Protein 2XR5 (pdb70)

Organism: Homo sapiens (NCBI:txid9606)

Radius of gyration: 13.69 Å; Cα contacts (8 Å, |Δi|>4): 289; chains: 1; bounding box: 27×29×42 Å

Nearest PDB structures (foldseek):
  1k9i-assembly1_G  TM=9.983E-01  e=9.859E-25  Homo sapiens
  1k9j-assembly1_A  TM=1.001E+00  e=6.291E-23  Homo sapiens
  1sl6-assembly3_C  TM=1.001E+00  e=1.130E-22  Homo sapiens
  1sl6-assembly6_F  TM=9.981E-01  e=9.476E-23  Homo sapiens
  1xar-assembly1_B  TM=9.720E-01  e=1.372E-20  Homo sapiens

Sequence (131 aa):
HPCPWWEEWTFFQGNCCYFMMSNNSQRNWHDSITACKEEVGAQLVVIIKSAEEEQNFLQLQSSSSRSSNNRRFTWMGLSSDLNNQEGTWQQWVDGSSPLLPSFFKQQYWNRGEPNNVVGEEDCAEFSGNGWNDDKCCCNLLAKFWICCKKSSAASC

CATH classification: 3.10.100.10

InterPro domains:
  IPR001304 C-type lectin-like [PF00059] (274-379)
  IPR001304 C-type lectin-like [PS50041] (263-378)
  IPR001304 C-type lectin-like [SM00034] (256-378)
  IPR016186 C-type lectin-like/link domain superfamily [G3DSA:3.10.100.10] (204-387)
  IPR016187 C-type lectin fold [SSF56436] (210-383)
  IPR018378 C-type lectin, conserved site [PS00615] (356-377)
  IPR033989 CD209-like, C-type lectin-like domain [cd03590] (256-379)
  IPR050111 C-type lectin and snaclec domain-containing protein [PTHR22803] (218-381)

Solvent-accessible surface area: 7219 Å² total

GO terms:
  GO:0004895 cell adhesion receptor activity (F, IDA)
  GO:0036336 dendritic cell migration (P, IDA)
  GO:0005886 plasma membrane (C, IDA)
  GO:0033079 immature T cell proliferation (P, IDA)
  GO:0007159 leukocyte cell-cell adhesion (P, IDA)
  GO:0042129 regulation of T cell proliferation (P, IDA)
  GO:0045121 membrane raft (C, EXP)
  GO:0005515 protein binding (F, IPI)
  GO:0001618 virus receptor activity (F, IDA)
  GO:0046718 symbiont entry into host cell (P, IDA)
  GO:1903902 positive regulation of viral life cycle (P, IMP)
  GO:0005886 plasma membrane (C, TAS)
  GO:0010008 endosome membrane (C, TAS)
  GO:0009897 external side of plasma membrane (C, IDA)
  GO:0042102 positive regulation of T cell proliferation (P, IDA)
  GO:0097323 B cell adhesion (P, IDA)
  GO:0005537 D-mannose binding (F, TAS)
  GO:0016020 membrane (C, TAS)
  GO:0009988 cell-cell recognition (P, TAS)
  GO:0019062 virion attachment to host cell (P, TAS)

B-factor: mean 13.12, std 9.11, range [3.64, 53.78]

Structure (mmCIF, N/CA/C/O backbone):
data_2XR5
#
_entry.id   2XR5
#
_cell.length_a   71.450
_cell.length_b   71.450
_cell.length_c   52.670
_cell.angle_alpha   90.00
_cell.angle_beta   90.00
_cell.angle_gamma   90.00
#
_symmetry.space_group_name_H-M   'P 43 21 2'
#
loop_
_entity.id
_entity.type
_entity.pdbx_description
1 polymer 'CD209 ANTIGEN'
2 non-polymer alpha-D-mannopyranose
3 non-polymer 'dimethyl (1S,2S,4S,5S)-4,5-dihydroxycyclohexane-1,2-dicarboxylate'
4 non-polymer ETHANOLAMINE
5 non-polymer 'CALCIUM ION'
6 non-polymer 'CHLORIDE ION'
7 water water
#
loop_
_atom_site.group_PDB
_atom_site.id
_atom_site.type_symbol
_atom_site.label_atom_id
_atom_site.label_alt_id
_atom_site.label_comp_id
_atom_site.label_asym_id
_atom_site.label_entity_id
_atom_site.label_seq_id
_atom_site.pdbx_PDB_ins_code
_atom_site.Cartn_x
_atom_site.Cartn_y
_atom_site.Cartn_z
_atom_site.occupancy
_atom_site.B_iso_or_equiv
_atom_site.auth_seq_id
_atom_site.auth_comp_id
_atom_site.auth_asym_id
_atom_site.auth_atom_id
_atom_site.pdbx_PDB_model_num
ATOM 1 N N . HIS A 1 16 ? 8.821 21.840 -11.510 1.00 24.19 254 HIS A N 1
ATOM 2 C CA . HIS A 1 16 ? 7.933 21.396 -10.373 1.00 22.20 254 HIS A CA 1
ATOM 3 C C . HIS A 1 16 ? 7.879 22.458 -9.253 1.00 21.33 254 HIS A C 1
ATOM 4 O O . HIS A 1 16 ? 8.102 22.163 -8.076 1.00 18.01 254 HIS A O 1
ATOM 11 N N . PRO A 1 17 ? 7.572 23.707 -9.604 1.00 19.47 255 PRO A N 1
ATOM 12 C CA . PRO A 1 17 ? 7.524 24.681 -8.541 1.00 18.20 255 PRO A CA 1
ATOM 13 C C . PRO A 1 17 ? 6.378 24.374 -7.554 1.00 16.20 255 PRO A C 1
ATOM 14 O O . PRO A 1 17 ? 5.315 23.872 -7.920 1.00 16.43 255 PRO A O 1
ATOM 18 N N . CYS A 1 18 ? 6.586 24.718 -6.303 1.00 13.50 256 CYS A N 1
ATOM 19 C CA . CYS A 1 18 ? 5.491 24.684 -5.353 1.00 15.16 256 CYS A CA 1
ATOM 20 C C . CYS A 1 18 ? 4.538 25.842 -5.613 1.00 15.81 256 CYS A C 1
ATOM 21 O O . CYS A 1 18 ? 4.971 26.923 -6.010 1.00 18.67 256 CYS A O 1
ATOM 24 N N . PRO A 1 19 ? 3.272 25.655 -5.247 1.00 18.62 257 PRO A N 1
ATOM 25 C CA . PRO A 1 19 ? 2.327 26.728 -5.497 1.00 19.88 257 PRO A CA 1
ATOM 26 C C . PRO A 1 19 ? 2.437 27.865 -4.505 1.00 19.00 257 PRO A C 1
ATOM 27 O O . PRO A 1 19 ? 3.073 27.717 -3.451 1.00 13.65 257 PRO A O 1
ATOM 31 N N . TRP A 1 20 ? 1.737 28.956 -4.821 1.00 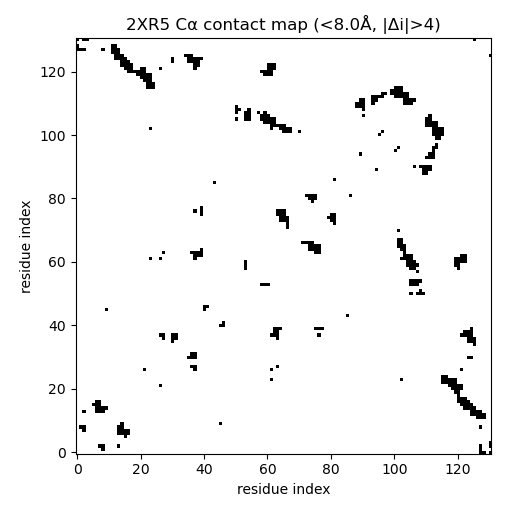17.89 258 TRP A N 1
ATOM 32 C CA A TRP A 1 20 ? 1.649 30.146 -3.991 0.50 19.00 258 TRP A CA 1
ATOM 33 C CA B TRP A 1 20 ? 1.698 30.136 -3.972 0.50 18.18 258 TRP A CA 1
ATOM 34 C C . TRP A 1 20 ? 1.475 29.730 -2.555 1.00 17.93 258 TRP A C 1
ATOM 35 O O . TRP A 1 20 ? 0.557 28.959 -2.246 1.00 16.63 258 TRP A O 1
ATOM 56 N N A GLU A 1 21 ? 2.387 30.201 -1.701 0.50 18.35 259 GLU A N 1
ATOM 57 N N B GLU A 1 21 ? 2.409 30.215 -1.750 0.50 18.31 259 GLU A N 1
ATOM 58 C CA A GLU A 1 21 ? 2.325 30.055 -0.238 0.50 20.35 259 GLU A CA 1
ATOM 59 C CA B GLU A 1 21 ? 2.413 30.143 -0.314 0.50 20.42 259 GLU A CA 1
ATOM 60 C C A GLU A 1 21 ? 2.411 28.594 0.246 0.50 16.91 259 GLU A C 1
ATOM 61 C C B GLU A 1 21 ? 3.019 28.878 0.242 0.50 16.80 259 GLU A C 1
ATOM 62 O O A GLU A 1 21 ? 2.007 28.214 1.358 0.50 13.55 259 GLU A O 1
ATOM 63 O O B GLU A 1 21 ? 3.370 28.871 1.421 0.50 18.10 259 GLU A O 1
ATOM 74 N N . TRP A 1 22 ? 3.091 27.806 -0.564 1.00 12.31 260 TRP A N 1
ATOM 75 C CA . TRP A 1 22 ? 3.701 26.563 -0.084 1.00 8.83 260 TRP A CA 1
ATOM 76 C C . TRP A 1 22 ? 5.189 26.774 0.062 1.00 8.63 260 TRP A C 1
ATOM 77 O O . TRP A 1 22 ? 5.766 27.747 -0.464 1.00 9.86 260 TRP A O 1
ATOM 88 N N . THR A 1 23 ? 5.841 25.812 0.677 1.00 7.15 261 THR A N 1
ATOM 89 C CA . THR A 1 23 ? 7.257 25.836 0.974 1.00 6.88 261 THR A CA 1
ATOM 90 C C . THR A 1 23 ? 7.886 24.594 0.359 1.00 6.66 261 THR A C 1
ATOM 91 O O . THR A 1 23 ? 7.417 23.460 0.569 1.00 6.55 261 THR A O 1
ATOM 95 N N . PHE A 1 24 ? 9.015 24.767 -0.302 1.00 5.56 262 PHE A N 1
ATOM 96 C CA . PHE A 1 24 ? 9.731 23.640 -0.926 1.00 5.74 262 PHE A CA 1
ATOM 97 C C . PHE A 1 24 ? 10.823 23.113 -0.035 1.00 6.60 262 PHE A C 1
ATOM 98 O O . PHE A 1 24 ? 11.565 23.888 0.570 1.00 7.44 262 PHE A O 1
ATOM 106 N N . PHE A 1 25 ? 10.976 21.812 0.042 1.00 4.77 263 PHE A N 1
ATOM 107 C CA . PHE A 1 25 ? 12.171 21.217 0.646 1.00 5.42 263 PHE A CA 1
ATOM 108 C 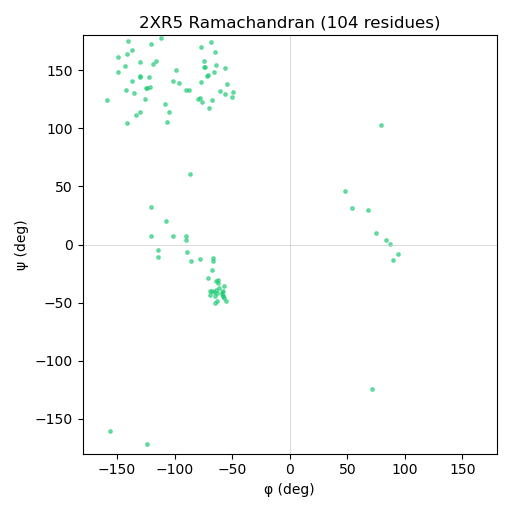C . PHE A 1 25 ? 12.327 19.785 0.127 1.00 4.87 263 PHE A C 1
ATOM 109 O O . PHE A 1 25 ? 11.374 18.990 0.206 1.00 5.25 263 PHE A O 1
ATOM 117 N N . GLN A 1 26 ? 13.492 19.496 -0.445 1.00 5.27 264 GLN A N 1
ATOM 118 C CA . GLN A 1 26 ? 13.832 18.123 -0.922 1.00 5.62 264 GLN A CA 1
ATOM 119 C C . GLN A 1 26 ? 12.750 17.474 -1.746 1.00 5.59 264 GLN A C 1
ATOM 120 O O . GLN A 1 26 ? 12.413 16.314 -1.508 1.00 7.71 264 GLN A O 1
ATOM 126 N N . GLY A 1 27 ? 12.186 18.219 -2.700 1.00 5.85 265 GLY A N 1
ATOM 127 C CA . GLY A 1 27 ? 11.276 17.622 -3.694 1.00 6.01 265 GLY A CA 1
ATOM 128 C C . GLY A 1 27 ? 9.860 17.489 -3.225 1.00 5.49 265 GLY A C 1
ATOM 129 O O . GLY A 1 27 ? 9.013 16.985 -3.966 1.00 7.19 265 GLY A O 1
ATOM 130 N N . ASN A 1 28 ? 9.580 17.999 -2.022 1.00 5.26 266 ASN A N 1
ATOM 131 C CA . ASN A 1 28 ? 8.199 18.049 -1.548 1.00 5.29 266 ASN A CA 1
ATOM 132 C C . ASN A 1 28 ? 7.790 19.472 -1.319 1.00 5.81 266 ASN A C 1
ATOM 133 O O . ASN A 1 28 ? 8.667 20.354 -1.079 1.00 5.75 266 ASN A O 1
ATOM 138 N N . CYS A 1 29 ? 6.503 19.717 -1.389 1.00 5.69 267 CYS A N 1
ATOM 139 C CA A CYS A 1 29 ? 5.888 20.994 -1.075 0.80 4.75 267 CYS A CA 1
ATOM 140 C CA B CYS A 1 29 ? 6.012 20.999 -0.963 0.20 6.56 267 CYS A CA 1
ATOM 141 C C . CYS A 1 29 ? 5.149 20.863 0.253 1.00 6.05 267 CYS A C 1
ATOM 142 O O . CYS A 1 29 ? 4.435 19.857 0.470 1.00 7.63 267 CYS A O 1
ATOM 147 N N . TYR A 1 30 ? 5.300 21.861 1.112 1.00 4.97 268 TYR A N 1
ATOM 148 C CA . TYR A 1 30 ? 4.689 21.856 2.436 1.00 5.42 268 TYR A CA 1
ATOM 149 C C . TYR A 1 30 ? 3.795 23.057 2.562 1.00 6.37 268 TYR A C 1
ATOM 150 O O . TYR A 1 30 ? 4.136 24.176 2.181 1.00 6.77 268 TYR A O 1
ATOM 159 N N . PHE A 1 31 ? 2.610 22.844 3.095 1.00 6.53 269 PHE A N 1
ATOM 160 C CA . PHE A 1 31 ? 1.683 23.936 3.385 1.00 6.44 269 PHE A CA 1
ATOM 161 C C . PHE A 1 31 ? 1.667 24.188 4.863 1.00 6.67 269 PHE A C 1
ATOM 162 O O . PHE A 1 31 ? 1.230 23.304 5.611 1.00 6.80 269 PHE A O 1
ATOM 170 N N . MET A 1 32 ? 2.143 25.340 5.298 1.00 7.82 270 MET A N 1
ATOM 171 C CA A MET A 1 32 ? 2.068 25.781 6.680 0.60 7.86 270 MET A CA 1
ATOM 172 C CA B MET A 1 32 ? 2.067 25.775 6.682 0.40 8.39 270 MET A CA 1
ATOM 173 C C . MET A 1 32 ? 0.812 26.612 6.835 1.00 8.21 270 MET A C 1
ATOM 174 O O . MET A 1 32 ? 0.686 27.687 6.254 1.00 9.58 270 MET A O 1
ATOM 183 N N . SER A 1 33 ? -0.156 26.089 7.566 1.00 6.94 271 SER A N 1
ATOM 184 C CA . SER A 1 33 ? -1.460 26.719 7.619 1.00 6.60 271 SER A CA 1
ATOM 185 C C . SER A 1 33 ? -1.387 28.115 8.258 1.00 7.79 271 SER A C 1
ATOM 186 O O . SER A 1 33 ? -0.496 28.398 9.061 1.00 9.42 271 SER A O 1
ATOM 189 N N . ASN A 1 34 ? -2.363 28.937 7.877 1.00 10.98 272 ASN A N 1
ATOM 190 C CA A ASN A 1 34 ? -2.462 30.180 8.636 0.70 12.67 272 ASN A CA 1
ATOM 191 C CA B ASN A 1 34 ? -2.655 30.276 8.411 0.30 11.98 272 ASN A CA 1
ATOM 192 C C . ASN A 1 34 ? -3.684 30.223 9.539 1.00 12.76 272 ASN A C 1
ATOM 193 O O . ASN A 1 34 ? -3.809 31.137 10.342 1.00 15.93 272 ASN A O 1
ATOM 202 N N . SER A 1 35 ? -4.509 29.199 9.488 1.00 10.91 273 SER A N 1
ATOM 203 C CA . SER A 1 35 ? -5.602 29.020 10.460 1.00 9.83 273 SER A CA 1
ATOM 204 C C . SER A 1 35 ? -5.277 27.799 11.317 1.00 8.55 273 SER A C 1
ATOM 205 O O . SER A 1 35 ? -4.274 27.119 11.103 1.00 8.13 273 SER A O 1
ATOM 208 N N . GLN A 1 36 ? -6.129 27.502 12.285 1.00 6.52 274 GLN A N 1
ATOM 209 C CA . GLN A 1 36 ? -5.939 26.389 13.240 1.00 5.53 274 GLN A CA 1
ATOM 210 C C . GLN A 1 36 ? -7.070 25.398 13.225 1.00 6.12 274 GLN A C 1
ATOM 211 O O . GLN A 1 36 ? -8.224 25.757 12.987 1.00 6.77 274 GLN A O 1
ATOM 217 N N . ARG A 1 37 ? -6.733 24.127 13.399 1.00 5.40 275 ARG A N 1
ATOM 218 C CA . ARG A 1 37 ? -7.687 23.013 13.366 1.00 5.43 275 ARG A CA 1
ATOM 219 C C . ARG A 1 37 ? -7.267 21.989 14.401 1.00 5.05 275 ARG A C 1
ATOM 220 O O . ARG A 1 37 ? -6.068 21.898 14.754 1.00 6.04 275 ARG A O 1
ATOM 228 N N . ASN A 1 38 ? -8.219 21.208 14.904 1.00 4.67 276 ASN A N 1
ATOM 229 C CA . ASN A 1 38 ? -7.831 20.046 15.684 1.00 5.21 276 ASN A CA 1
ATOM 230 C C . ASN A 1 38 ? -7.148 18.994 14.802 1.00 5.47 276 ASN A C 1
ATOM 231 O O . ASN A 1 38 ? -6.988 19.197 13.593 1.00 5.88 276 ASN A O 1
ATOM 236 N N . TRP A 1 39 ? -6.635 17.923 15.415 1.00 4.73 277 TRP A N 1
ATOM 237 C CA . TRP A 1 39 ? -5.780 17.014 14.685 1.00 4.73 277 TRP A CA 1
ATOM 238 C C . TRP A 1 39 ? -6.543 16.327 13.566 1.00 5.97 277 TRP A C 1
ATOM 239 O O . TRP A 1 39 ? -6.076 16.230 12.439 1.00 5.49 277 TRP A O 1
ATOM 250 N N . HIS A 1 40 ? -7.714 15.754 13.858 1.00 5.99 278 HIS A N 1
ATOM 251 C CA . HIS A 1 40 ? -8.449 15.101 12.803 1.00 5.75 278 HIS A CA 1
ATOM 252 C C . HIS A 1 40 ? -8.876 16.012 11.655 1.00 6.25 278 HIS A C 1
ATOM 253 O O . HIS A 1 40 ? -8.841 15.612 10.489 1.00 6.42 278 HIS A O 1
ATOM 260 N N . ASP A 1 41 ? -9.245 17.245 11.995 1.00 5.63 279 ASP A N 1
ATOM 261 C CA . ASP A 1 41 ? -9.621 18.185 10.946 1.00 4.80 279 ASP A CA 1
ATOM 262 C C . ASP A 1 41 ? -8.412 18.626 10.122 1.00 5.15 279 ASP A C 1
ATOM 263 O O . ASP A 1 41 ? -8.582 19.034 9.002 1.00 5.19 279 ASP A O 1
ATOM 268 N N . SER A 1 42 ? -7.241 18.623 10.754 1.00 5.24 280 SER A N 1
ATOM 269 C CA . SER A 1 42 ? -6.005 18.878 9.989 1.00 5.03 280 SER A CA 1
ATOM 270 C C . SER A 1 42 ? -5.717 17.767 8.968 1.00 5.63 280 SER A C 1
ATOM 271 O O . SER A 1 42 ? -5.396 18.066 7.800 1.00 6.41 280 SER A O 1
ATOM 274 N N . ILE A 1 43 ? -5.936 16.510 9.362 1.00 5.86 281 ILE A N 1
ATOM 275 C CA . ILE A 1 43 ? -5.813 15.409 8.408 1.00 4.97 281 ILE A CA 1
ATOM 276 C C . ILE A 1 43 ? -6.752 15.641 7.206 1.00 6.18 281 ILE A C 1
ATOM 277 O O . ILE A 1 43 ? -6.335 15.558 6.057 1.00 6.99 281 ILE A O 1
ATOM 282 N N . THR A 1 44 ? -8.000 16.024 7.487 1.00 7.12 282 THR A N 1
ATOM 283 C CA . THR A 1 44 ? -8.999 16.247 6.433 1.00 6.56 282 THR A CA 1
ATOM 284 C C . THR A 1 44 ? -8.578 17.412 5.568 1.00 6.76 282 THR A C 1
ATOM 285 O O . THR A 1 44 ? -8.690 17.339 4.328 1.00 8.39 282 THR A O 1
ATOM 289 N N . ALA A 1 45 ? -8.129 18.497 6.174 1.00 6.52 283 ALA A N 1
ATOM 290 C CA . ALA A 1 45 ? -7.730 19.674 5.363 1.00 6.47 283 ALA A CA 1
ATOM 291 C C . ALA A 1 45 ? -6.606 19.281 4.381 1.00 7.58 283 ALA A C 1
ATOM 292 O O . ALA A 1 45 ? -6.582 19.754 3.234 1.00 8.74 283 ALA A O 1
ATOM 294 N N . CYS A 1 46 ? -5.647 18.485 4.825 1.00 6.53 284 CYS A N 1
ATOM 295 C CA . CYS A 1 46 ? -4.598 18.071 3.897 1.00 6.82 284 CYS A CA 1
ATOM 296 C C . CYS A 1 46 ? -5.097 17.174 2.806 1.00 8.59 284 CYS A C 1
ATOM 297 O O . CYS A 1 46 ? -4.714 17.338 1.651 1.00 8.36 284 CYS A O 1
ATOM 300 N N . LYS A 1 47 ? -5.999 16.247 3.144 1.00 7.81 285 LYS A N 1
ATOM 301 C CA . LYS A 1 47 ? -6.564 15.350 2.099 1.00 9.91 285 LYS A CA 1
ATOM 302 C C . LYS A 1 47 ? -7.325 16.165 1.061 1.00 11.50 285 LYS A C 1
ATOM 303 O O . LYS A 1 47 ? -7.249 15.849 -0.133 1.00 13.07 285 LYS A O 1
ATOM 309 N N . GLU A 1 48 ? -7.927 17.288 1.443 1.00 12.15 286 GLU A N 1
ATOM 310 C CA A GLU A 1 48 ? -8.712 18.111 0.522 0.50 13.06 286 GLU A CA 1
ATOM 311 C CA B GLU A 1 48 ? -8.726 18.071 0.501 0.50 13.12 286 GLU A CA 1
ATOM 312 C C . GLU A 1 48 ? -7.848 18.682 -0.593 1.00 14.62 286 GLU A C 1
ATOM 313 O O . GLU A 1 48 ? -8.355 19.027 -1.668 1.00 19.39 286 GLU A O 1
ATOM 324 N N . VAL A 1 49 ? -6.567 18.888 -0.321 1.00 12.87 287 VAL A N 1
ATOM 325 C CA . VAL A 1 49 ? -5.638 19.467 -1.290 1.00 14.21 287 VAL A CA 1
ATOM 326 C C . VAL A 1 49 ? -4.674 18.395 -1.813 1.00 12.96 287 VAL A C 1
ATOM 327 O O . VAL A 1 49 ? -3.610 18.762 -2.335 1.00 17.38 287 VAL A O 1
ATOM 331 N N . GLY A 1 50 ? -5.035 17.116 -1.686 1.00 12.06 288 GLY A N 1
ATOM 332 C CA . GLY A 1 50 ? -4.226 16.008 -2.224 1.00 11.46 288 GLY A CA 1
ATOM 333 C C . GLY A 1 50 ? -2.905 15.824 -1.523 1.00 12.65 288 GLY A C 1
ATOM 334 O O . GLY A 1 50 ? -1.940 15.325 -2.108 1.00 14.21 288 GLY A O 1
ATOM 335 N N . ALA A 1 51 ? -2.872 16.183 -0.246 1.00 9.52 289 ALA A N 1
ATOM 336 C CA . ALA A 1 51 ? -1.649 16.121 0.562 1.00 7.82 289 ALA A CA 1
ATOM 337 C C . ALA A 1 51 ? -1.890 15.270 1.792 1.00 7.50 289 ALA A C 1
ATOM 338 O O . ALA A 1 51 ? -2.979 14.680 1.950 1.00 8.79 289 ALA A O 1
ATOM 340 N N . GLN A 1 52 ? -0.936 15.249 2.705 1.00 5.70 290 GLN A N 1
ATOM 341 C CA . GLN A 1 52 ? -1.050 14.488 3.947 1.00 6.00 290 GLN A CA 1
ATOM 342 C C . GLN A 1 52 ? -0.531 15.321 5.113 1.00 5.57 290 GLN A C 1
ATOM 343 O O . GLN A 1 52 ? 0.530 15.963 4.975 1.00 6.24 290 GLN A O 1
ATOM 349 N N . LEU A 1 53 ? -1.185 15.261 6.272 1.00 4.29 291 LEU A N 1
ATOM 350 C CA . LEU A 1 53 ? -0.686 15.874 7.460 1.00 4.17 291 LEU A CA 1
ATOM 351 C C . LEU A 1 53 ? 0.707 15.274 7.674 1.00 5.21 291 LEU A C 1
ATOM 352 O O . LEU A 1 53 ? 0.876 14.047 7.663 1.00 5.58 291 LEU A O 1
ATOM 357 N N . VAL A 1 54 ? 1.696 16.130 7.872 1.00 4.31 292 VAL A N 1
ATOM 358 C CA . VAL A 1 54 ? 3.079 15.714 7.499 1.00 5.02 292 VAL A CA 1
ATOM 359 C C . VAL A 1 54 ? 3.568 14.467 8.269 1.00 4.90 292 VAL A C 1
ATOM 360 O O . VAL A 1 54 ? 3.533 14.382 9.508 1.00 4.91 292 VAL A O 1
ATOM 364 N N . VAL A 1 55 ? 4.123 13.544 7.486 1.00 5.02 293 VAL A N 1
ATOM 365 C CA . VAL A 1 55 ? 4.823 12.375 8.007 1.00 5.90 293 VAL A CA 1
ATOM 366 C C . VAL A 1 55 ? 6.320 12.587 7.729 1.00 5.37 293 VAL A C 1
ATOM 367 O O . VAL A 1 55 ? 6.746 12.776 6.566 1.00 7.04 293 VAL A O 1
ATOM 371 N N . ILE A 1 56 ? 7.096 12.597 8.790 1.00 5.07 294 ILE A N 1
ATOM 372 C CA A ILE A 1 56 ? 8.525 12.880 8.674 0.75 5.63 294 ILE A CA 1
ATOM 373 C CA B ILE A 1 56 ? 8.520 12.883 8.683 0.25 5.86 294 ILE A CA 1
ATOM 374 C C . ILE A 1 56 ? 9.271 11.599 8.397 1.00 5.76 294 ILE A C 1
ATOM 375 O O . ILE A 1 56 ? 9.092 10.614 9.088 1.00 7.32 294 ILE A O 1
ATOM 384 N N . LYS A 1 57 ? 10.134 11.648 7.389 1.00 6.66 295 LYS A N 1
ATOM 385 C CA . LYS A 1 57 ? 10.871 10.455 6.925 1.00 6.81 295 LYS A CA 1
ATOM 386 C C . LYS A 1 57 ? 12.367 10.557 7.148 1.00 7.19 295 LYS A C 1
ATOM 387 O O . LYS A 1 57 ? 13.070 9.534 6.984 1.00 6.98 295 LYS A O 1
ATOM 393 N N . SER A 1 58 ? 12.878 11.729 7.509 1.00 5.96 296 SER A N 1
ATOM 394 C CA . SER A 1 58 ? 14.337 11.860 7.713 1.00 5.49 296 SER A CA 1
ATOM 395 C C . SER A 1 58 ? 14.701 12.871 8.753 1.00 5.56 296 SER A C 1
ATOM 396 O O . SER A 1 58 ? 13.927 13.779 9.057 1.00 5.79 296 SER A O 1
ATOM 399 N N . ALA A 1 59 ? 15.938 12.756 9.239 1.00 5.81 297 ALA A N 1
ATOM 400 C CA . ALA A 1 59 ? 16.490 13.737 10.162 1.00 6.17 297 ALA A CA 1
ATOM 401 C C . ALA A 1 59 ? 16.508 15.144 9.605 1.00 6.46 297 ALA A C 1
ATOM 402 O O . ALA A 1 59 ? 16.171 16.1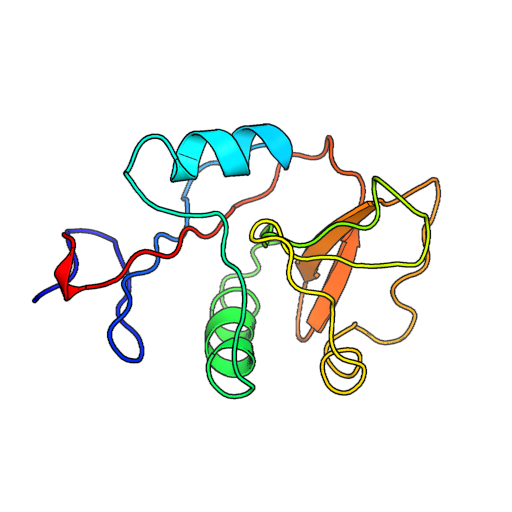11 10.292 1.00 6.71 297 ALA A O 1
ATOM 404 N N . GLU A 1 60 ? 16.928 15.292 8.339 1.00 6.40 298 GLU A N 1
ATOM 405 C CA A GLU A 1 60 ? 16.992 16.649 7.812 0.50 6.25 298 GLU A CA 1
ATOM 406 C CA B GLU A 1 60 ? 16.993 16.605 7.674 0.50 7.58 298 GLU A CA 1
ATOM 407 C C . GLU A 1 60 ? 15.612 17.268 7.595 1.00 6.28 298 GLU A C 1
ATOM 408 O O . GLU A 1 60 ? 15.447 18.460 7.768 1.00 6.88 298 GLU A O 1
ATOM 419 N N . GLU A 1 61 ? 14.605 16.450 7.297 1.00 6.15 299 GLU A N 1
ATOM 420 C CA . GLU A 1 61 ? 13.258 16.938 7.171 1.00 5.55 299 GLU A CA 1
ATOM 421 C C . GLU A 1 61 ? 12.732 17.366 8.531 1.00 5.06 299 GLU A C 1
ATOM 422 O O . GLU A 1 61 ? 12.154 18.430 8.651 1.00 5.55 299 GLU A O 1
ATOM 428 N N . GLN A 1 62 ? 12.990 16.564 9.561 1.00 6.38 300 GLN A N 1
ATOM 429 C CA . GLN A 1 62 ? 12.688 16.980 10.923 1.00 6.38 300 GLN A CA 1
ATOM 430 C C . GLN A 1 62 ? 13.342 18.303 11.279 1.00 6.27 300 GLN A C 1
ATOM 431 O O . GLN A 1 62 ? 12.696 19.210 11.782 1.00 6.25 300 GLN A O 1
ATOM 437 N N . ASN A 1 63 ? 14.636 18.417 10.996 1.00 6.61 301 ASN A N 1
ATOM 438 C CA . ASN A 1 63 ? 15.329 19.635 11.411 1.00 6.51 301 ASN A CA 1
ATOM 439 C C . ASN A 1 63 ? 14.721 20.829 10.698 1.00 6.51 301 ASN A C 1
ATOM 440 O O . ASN A 1 63 ? 14.570 21.913 11.293 1.00 8.63 301 ASN A O 1
ATOM 445 N N . PHE A 1 64 ? 14.416 20.687 9.406 1.00 5.89 302 PHE A N 1
ATOM 446 C CA . PHE A 1 64 ? 13.832 21.748 8.643 1.00 5.48 302 PHE A CA 1
ATOM 447 C C . PHE A 1 64 ? 12.468 22.154 9.156 1.00 6.65 302 PHE A C 1
ATOM 448 O O . PHE A 1 64 ? 12.243 23.339 9.471 1.00 6.90 302 PHE A O 1
ATOM 456 N N . LEU A 1 65 ? 11.584 21.174 9.382 1.00 6.00 303 LEU A N 1
ATOM 457 C CA . LEU A 1 65 ? 10.228 21.521 9.800 1.00 6.14 303 LEU A CA 1
ATOM 458 C C . LEU A 1 65 ? 10.201 22.084 11.220 1.00 6.00 303 LEU A C 1
ATOM 459 O O . LEU A 1 65 ? 9.430 23.012 11.523 1.00 6.78 303 LEU A O 1
ATOM 464 N N . GLN A 1 66 ? 11.005 21.492 12.085 1.00 5.91 304 GLN A N 1
ATOM 465 C CA . GLN A 1 66 ? 11.091 21.956 13.493 1.00 6.99 304 GLN A CA 1
ATOM 466 C C . GLN A 1 66 ? 11.506 23.412 13.554 1.00 7.65 304 GLN A C 1
ATOM 467 O O . GLN A 1 66 ? 10.857 24.205 14.258 1.00 9.01 304 GLN A O 1
ATOM 473 N N . LEU A 1 67 ? 12.509 23.776 12.754 1.00 8.53 305 LEU A N 1
ATOM 474 C CA . LEU A 1 67 ? 12.967 25.170 12.727 1.00 9.23 305 LEU A CA 1
ATOM 475 C C . LEU A 1 67 ? 11.876 26.102 12.209 1.00 9.46 305 LEU A C 1
ATOM 476 O O . LEU A 1 67 ? 11.686 27.207 12.779 1.00 9.98 305 LEU A O 1
ATOM 481 N N . GLN A 1 68 ? 11.099 25.713 11.200 1.00 9.77 306 GLN A N 1
ATOM 482 C CA . GLN A 1 68 ? 10.008 26.595 10.720 1.00 11.34 306 GLN A CA 1
ATOM 483 C C . GLN A 1 68 ? 9.042 26.886 11.843 1.00 13.97 306 GLN A C 1
ATOM 484 O O . GLN A 1 68 ? 8.537 28.006 11.978 1.00 17.82 306 GLN A O 1
ATOM 490 N N . SER A 1 69 ? 8.710 25.855 12.613 1.00 13.43 307 SER A N 1
ATOM 491 C CA A SER A 1 69 ? 7.718 25.988 13.673 0.50 15.64 307 SER A CA 1
ATOM 492 C CA B SER A 1 69 ? 7.721 25.995 13.676 0.50 16.13 307 SER A CA 1
ATOM 493 C C . SER A 1 69 ? 8.298 26.789 14.849 1.00 15.38 307 SER A C 1
ATOM 494 O O . SER A 1 69 ? 7.634 27.700 15.375 1.00 18.06 307 SER A O 1
ATOM 499 N N . SER A 1 70 ? 9.542 26.507 15.233 1.00 12.86 308 SER A N 1
ATOM 500 C CA A SER A 1 70 ? 10.254 27.198 16.317 0.50 14.16 308 SER A CA 1
ATOM 501 C CA B SER A 1 70 ? 10.189 27.209 16.332 0.50 14.85 308 SER A CA 1
ATOM 502 C C . SER A 1 70 ? 10.355 28.716 16.092 1.00 17.05 308 SER A C 1
ATOM 503 O O . SER A 1 70 ? 10.041 29.529 16.969 1.00 18.86 308 SER A O 1
ATOM 508 N N . ARG A 1 71 ? 10.816 29.102 14.925 1.00 14.57 309 ARG A N 1
ATOM 509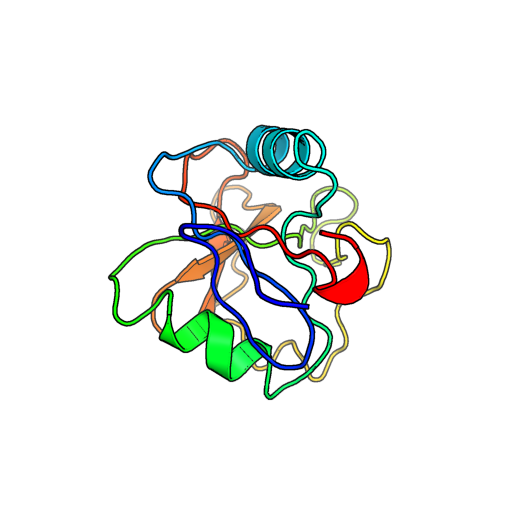 C CA . ARG A 1 71 ? 11.041 30.521 14.654 1.00 16.45 309 ARG A CA 1
ATOM 510 C C . ARG A 1 71 ? 9.773 31.293 14.352 1.00 19.25 309 ARG A C 1
ATOM 511 O O . ARG A 1 71 ? 9.786 32.515 14.372 1.00 21.34 309 ARG A O 1
ATOM 519 N N . SER A 1 72 ? 8.655 30.616 14.116 1.00 18.21 310 SER A N 1
ATOM 520 C CA A SER A 1 72 ? 7.382 31.303 13.929 0.50 19.67 310 SER A CA 1
ATOM 521 C CA B SER A 1 72 ? 7.378 31.298 13.926 0.50 20.41 310 SER A CA 1
ATOM 522 C C . SER A 1 72 ? 6.571 31.323 15.217 1.00 20.40 310 SER A C 1
ATOM 523 O O . SER A 1 72 ? 5.489 31.932 15.263 1.00 22.02 310 SER A O 1
ATOM 528 N N . ASN A 1 73 ? 7.119 30.723 16.274 1.00 19.30 311 ASN A N 1
ATOM 529 C CA A ASN A 1 73 ? 6.394 30.542 17.536 0.50 20.54 311 ASN A CA 1
ATOM 530 C CA B ASN A 1 73 ? 6.405 30.525 17.532 0.50 20.75 311 ASN A CA 1
ATOM 531 C C . ASN A 1 73 ? 4.998 29.956 17.327 1.00 19.43 311 ASN A C 1
ATOM 532 O O . ASN A 1 73 ? 4.021 30.456 17.895 1.00 21.82 311 ASN A O 1
ATOM 541 N N . ARG A 1 74 ? 4.892 28.949 16.465 1.00 17.04 312 ARG A N 1
ATOM 542 C CA A ARG A 1 74 ? 3.616 28.303 16.158 0.50 17.37 312 ARG A CA 1
ATOM 543 C CA B ARG A 1 74 ? 3.594 28.332 16.236 0.50 17.65 312 ARG A CA 1
ATOM 544 C C . ARG A 1 74 ? 3.614 26.871 16.659 1.00 16.43 312 ARG A C 1
ATOM 545 O O . ARG A 1 74 ? 4.370 26.050 16.134 1.00 21.27 312 ARG A O 1
ATOM 560 N N . PHE A 1 75 ? 2.675 26.539 17.521 1.00 11.03 313 PHE A N 1
ATOM 561 C CA . PHE A 1 75 ? 2.425 25.153 17.864 1.00 9.55 313 PHE A CA 1
ATOM 562 C C . PHE A 1 75 ? 1.666 24.489 16.719 1.00 7.51 313 PHE A C 1
ATOM 563 O O . PHE A 1 75 ? 0.625 25.000 16.264 1.00 8.26 313 PHE A O 1
ATOM 571 N N . THR A 1 76 ? 2.247 23.401 16.183 1.00 5.80 314 THR A N 1
ATOM 572 C CA . THR A 1 76 ? 1.838 22.913 14.835 1.00 5.47 314 THR A CA 1
ATOM 573 C C . THR A 1 76 ? 1.666 21.395 14.878 1.00 4.87 314 THR A C 1
ATOM 574 O O . THR A 1 76 ? 2.609 20.668 15.230 1.00 5.56 314 THR A O 1
ATOM 578 N N . TRP A 1 77 ? 0.552 20.883 14.395 1.00 4.37 315 TRP A N 1
ATOM 579 C CA . TRP A 1 77 ? 0.363 19.416 14.304 1.00 4.13 315 TRP A CA 1
ATOM 580 C C . TRP A 1 77 ? 1.238 18.777 13.229 1.00 3.64 315 TRP A C 1
ATOM 581 O O . TRP A 1 77 ? 1.454 19.346 12.139 1.00 5.45 315 TRP A O 1
ATOM 592 N N . MET A 1 78 ? 1.669 17.549 13.525 1.00 4.15 316 MET A N 1
ATOM 593 C CA . MET A 1 78 ? 2.203 16.633 12.506 1.00 3.73 316 MET A CA 1
ATOM 594 C C . MET A 1 78 ? 1.359 15.375 12.473 1.00 3.74 316 MET A C 1
ATOM 595 O O . MET A 1 78 ? 0.539 15.163 13.387 1.00 4.10 316 MET A O 1
ATOM 600 N N . GLY A 1 79 ? 1.588 14.494 11.526 1.00 3.96 317 GLY A N 1
ATOM 601 C CA . GLY A 1 79 ? 0.747 13.303 11.332 1.00 5.14 317 GLY A CA 1
ATOM 602 C C . GLY A 1 79 ? 1.181 12.128 12.188 1.00 4.82 317 GLY A C 1
ATOM 603 O O . GLY A 1 79 ? 1.494 11.083 11.628 1.00 5.61 317 GLY A O 1
ATOM 604 N N . LEU A 1 80 ? 1.173 12.274 13.516 1.00 4.44 318 LEU A N 1
ATOM 605 C CA . LEU A 1 80 ? 1.689 11.245 14.419 1.00 3.93 318 LEU A CA 1
ATOM 606 C C . LEU A 1 80 ? 0.800 11.204 15.635 1.00 4.06 318 LEU A C 1
ATOM 607 O O . LEU A 1 80 ? 0.473 12.260 16.220 1.00 4.92 318 LEU A O 1
ATOM 612 N N . SER A 1 81 ? 0.401 9.986 16.048 1.00 5.39 319 SER A N 1
ATOM 613 C CA A SER A 1 81 ? -0.508 9.841 17.213 0.75 5.71 319 SER A CA 1
ATOM 614 C CA B SER A 1 81 ? -0.518 9.829 17.170 0.25 6.46 319 SER A CA 1
ATOM 615 C C . SER A 1 81 ? -0.233 8.528 17.940 1.00 5.84 319 SER A C 1
ATOM 616 O O . SER A 1 81 ? 0.286 7.585 17.361 1.00 6.86 319 SER A O 1
ATOM 621 N N . ASP A 1 82 ? -0.674 8.462 19.202 1.00 6.00 320 ASP A N 1
ATOM 622 C CA . ASP A 1 82 ? -0.771 7.185 19.934 1.00 6.17 320 ASP A CA 1
ATOM 623 C C . ASP A 1 82 ? -2.199 6.950 20.359 1.00 6.89 320 ASP A C 1
ATOM 624 O O . ASP A 1 82 ? -2.442 6.293 21.356 1.00 7.58 320 ASP A O 1
ATOM 629 N N . LEU A 1 83 ? -3.159 7.413 19.553 1.00 7.39 321 LEU A N 1
ATOM 630 C CA . LEU A 1 83 ? -4.582 7.214 19.814 1.00 8.43 321 LEU A CA 1
ATOM 631 C C . LEU A 1 83 ? -4.914 5.750 19.911 1.00 9.59 321 LEU A C 1
ATOM 632 O O . LEU A 1 83 ? -5.770 5.375 20.746 1.00 10.95 321 LEU A O 1
ATOM 637 N N . ASN A 1 84 ? -4.336 4.915 19.068 1.00 9.09 322 ASN A N 1
ATOM 638 C CA A ASN A 1 84 ? -4.744 3.501 19.016 0.50 10.43 322 ASN A CA 1
ATOM 639 C CA B ASN A 1 84 ? -4.728 3.485 19.000 0.50 10.53 322 ASN A CA 1
ATOM 640 C C . ASN A 1 84 ? -4.192 2.705 20.184 1.00 11.03 322 ASN A C 1
ATOM 641 O O . ASN A 1 84 ? -4.933 2.061 20.896 1.00 11.23 322 ASN A O 1
ATOM 650 N N . GLN A 1 85 ? -2.905 2.828 20.438 1.00 13.10 323 GLN A N 1
ATOM 651 C CA . GLN A 1 85 ? -2.320 2.156 21.577 1.00 12.40 323 GLN A CA 1
ATOM 652 C C . GLN A 1 85 ? -1.424 3.122 22.322 1.00 8.95 323 GLN A C 1
ATOM 653 O O . GLN A 1 85 ? -0.403 3.583 21.760 1.00 10.64 323 GLN A O 1
ATOM 659 N N . GLU A 1 86 ? -1.817 3.501 23.523 1.00 10.20 324 GLU A N 1
ATOM 660 C CA . GLU A 1 86 ? -1.092 4.452 24.327 1.00 11.03 324 GLU A CA 1
ATOM 661 C C . GLU A 1 86 ? 0.354 4.084 24.409 1.00 11.14 324 GLU A C 1
ATOM 662 O O . GLU A 1 86 ? 0.693 2.911 24.687 1.00 14.18 324 GLU A O 1
ATOM 668 N N . GLY A 1 87 ? 1.221 5.041 24.075 1.00 10.79 325 GLY A N 1
ATOM 669 C CA . GLY A 1 87 ? 2.649 4.820 24.119 1.00 11.79 325 GLY A CA 1
ATOM 670 C C . GLY A 1 87 ? 3.217 4.285 22.822 1.00 11.00 325 GLY A C 1
ATOM 671 O O . GLY A 1 87 ? 4.473 4.216 22.673 1.00 14.74 325 GLY A O 1
ATOM 672 N N . THR A 1 88 ? 2.372 3.824 21.918 1.00 10.61 326 THR A N 1
ATOM 673 C CA . THR A 1 88 ? 2.866 3.344 20.617 1.00 13.42 326 THR A CA 1
ATOM 674 C C . THR A 1 88 ? 2.510 4.381 19.561 1.00 10.02 326 THR A C 1
ATOM 675 O O . THR A 1 88 ? 1.341 4.581 19.229 1.00 11.58 326 THR A O 1
ATOM 679 N N . TRP A 1 89 ? 3.505 5.127 19.121 1.00 8.49 327 TRP A N 1
ATOM 680 C CA . TRP A 1 89 ? 3.271 6.246 18.230 1.00 7.52 327 TRP A CA 1
ATOM 681 C C . TRP A 1 89 ? 3.345 5.760 16.788 1.00 6.84 327 TRP A C 1
ATOM 682 O O . TRP A 1 89 ? 4.229 4.953 16.418 1.00 10.88 327 TRP A O 1
ATOM 693 N N . GLN A 1 90 ? 2.369 6.157 15.997 1.00 7.19 328 GLN A N 1
ATOM 694 C CA A GLN A 1 90 ? 2.403 5.747 14.610 0.50 7.42 328 GLN A CA 1
ATOM 695 C CA B GLN A 1 90 ? 2.232 5.689 14.618 0.50 6.35 328 GLN A CA 1
ATOM 696 C C . GLN A 1 90 ? 1.967 6.881 13.683 1.00 6.59 328 GLN A C 1
ATOM 697 O O . GLN A 1 90 ? 1.141 7.728 14.034 1.00 7.07 328 GLN A O 1
ATOM 708 N N . TRP A 1 91 ? 2.661 6.982 12.562 1.00 6.51 329 TRP A N 1
ATOM 709 C CA . TRP A 1 91 ? 2.377 8.037 11.601 1.00 5.65 329 TRP A CA 1
ATOM 710 C C . TRP A 1 91 ? 1.105 7.758 10.842 1.00 6.57 329 TRP A C 1
ATOM 711 O O . TRP A 1 91 ? 0.685 6.587 10.745 1.00 7.65 329 TRP A O 1
ATOM 722 N N . VAL A 1 92 ? 0.487 8.808 10.288 1.00 5.92 330 VAL A N 1
ATOM 723 C CA . VAL A 1 92 ? -0.809 8.648 9.591 1.00 7.76 330 VAL A CA 1
ATOM 724 C C . VAL A 1 92 ? -0.703 7.820 8.313 1.00 9.51 330 VAL A C 1
ATOM 725 O O . VAL A 1 92 ? -1.724 7.546 7.665 1.00 9.26 330 VAL A O 1
ATOM 729 N N . ASP A 1 93 ? 0.521 7.526 7.826 1.00 7.26 331 ASP A N 1
ATOM 730 C CA . ASP A 1 93 ? 0.675 6.614 6.684 1.00 8.48 331 ASP A CA 1
ATOM 731 C C . ASP A 1 93 ? 0.823 5.178 7.149 1.00 9.40 331 ASP A C 1
ATOM 732 O O . ASP A 1 93 ? 1.057 4.298 6.308 1.00 10.35 331 ASP A O 1
ATOM 737 N N . GLY A 1 94 ? 0.715 4.947 8.450 1.00 8.07 332 GLY A N 1
ATOM 738 C CA . GLY A 1 94 ? 0.813 3.611 9.020 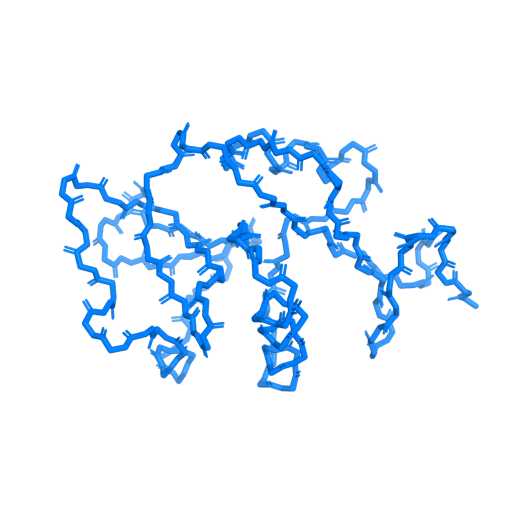1.00 10.82 332 GLY A CA 1
ATOM 739 C C . GLY A 1 94 ? 2.193 3.207 9.497 1.00 11.55 332 GLY A C 1
ATOM 740 O O . GLY A 1 94 ? 2.305 2.216 10.202 1.00 13.26 332 GLY A O 1
ATOM 741 N N . SER A 1 95 ? 3.226 4.009 9.209 1.00 10.22 333 SER A N 1
ATOM 742 C CA A SER A 1 95 ? 4.576 3.631 9.612 0.60 10.51 333 SER A CA 1
ATOM 743 C CA B SER A 1 95 ? 4.606 3.669 9.632 0.40 11.28 333 SER A CA 1
ATOM 744 C C . SER A 1 95 ? 4.787 3.882 11.100 1.00 10.15 333 SER A C 1
ATOM 745 O O . SER A 1 95 ? 4.205 4.801 11.649 1.00 8.43 333 SER A O 1
ATOM 750 N N . PRO A 1 96 ? 5.569 3.039 11.764 1.00 9.58 334 PRO A N 1
ATOM 751 C CA . PRO A 1 96 ? 5.847 3.172 13.172 1.00 10.62 334 PRO A CA 1
ATOM 752 C C . PRO A 1 96 ? 6.817 4.303 13.423 1.00 8.51 334 PRO A C 1
ATOM 753 O O . PRO A 1 96 ? 7.627 4.660 12.547 1.00 10.52 334 PRO A O 1
ATOM 757 N N . LEU A 1 97 ? 6.725 4.886 14.609 1.00 9.32 335 LEU A N 1
ATOM 758 C CA . LEU A 1 97 ? 7.772 5.808 15.036 1.00 9.22 335 LEU A CA 1
ATOM 759 C C . LEU A 1 97 ? 9.056 5.011 15.331 1.00 10.90 335 LEU A C 1
ATOM 760 O O . LEU A 1 97 ? 9.110 4.175 16.270 1.00 12.10 335 LEU A O 1
ATOM 765 N N . LEU A 1 98 ? 10.095 5.296 14.561 1.00 10.87 336 LEU A N 1
ATOM 766 C CA . LEU A 1 98 ? 11.372 4.605 14.799 1.00 11.21 336 LEU A CA 1
ATOM 767 C C . LEU A 1 98 ? 12.065 5.069 16.073 1.00 11.82 336 LEU A C 1
ATOM 768 O O . LEU A 1 98 ? 12.004 6.244 16.427 1.00 11.24 336 LEU A O 1
ATOM 773 N N . PRO A 1 99 ? 12.749 4.150 16.771 1.00 12.16 337 PRO A N 1
ATOM 774 C CA . PRO A 1 99 ? 13.319 4.565 18.054 1.00 13.17 337 PRO A CA 1
ATOM 775 C C . PRO A 1 99 ? 14.242 5.738 17.955 1.00 11.59 337 PRO A C 1
ATOM 776 O O . PRO A 1 99 ? 14.266 6.560 18.893 1.00 13.50 337 PRO A O 1
ATOM 780 N N . SER A 1 100 ? 15.004 5.851 16.888 1.00 10.73 338 SER A N 1
ATOM 781 C CA . SER A 1 100 ? 15.899 6.969 16.727 1.00 13.04 338 SER A CA 1
ATOM 782 C C . SER A 1 100 ? 15.168 8.318 16.657 1.00 12.36 338 SER A C 1
ATOM 783 O O . SER A 1 100 ? 15.647 9.321 17.193 1.00 14.16 338 SER A O 1
ATOM 786 N N . PHE A 1 101 ? 13.956 8.328 16.085 1.00 9.86 339 PHE A N 1
ATOM 787 C CA A PHE A 1 101 ? 13.196 9.571 15.997 0.50 8.83 339 PHE A CA 1
ATOM 788 C CA B PHE A 1 101 ? 13.217 9.585 16.008 0.50 9.10 339 PHE A CA 1
ATOM 789 C C . PHE A 1 101 ? 12.704 10.046 17.371 1.00 8.50 339 PHE A C 1
ATOM 790 O O . PHE A 1 101 ? 12.300 11.184 17.524 1.00 7.53 339 PHE A O 1
ATOM 805 N N . LYS A 1 102 ? 12.723 9.154 18.373 1.00 7.12 340 LYS A N 1
ATOM 806 C CA . LYS A 1 102 ? 12.292 9.544 19.701 1.00 7.91 340 LYS A CA 1
ATOM 807 C C . LYS A 1 102 ? 13.200 10.567 20.368 1.00 7.57 340 LYS A C 1
ATOM 808 O O . LYS A 1 102 ? 12.776 11.277 21.259 1.00 8.02 340 LYS A O 1
ATOM 814 N N . GLN A 1 103 ? 14.397 10.754 19.810 1.00 7.31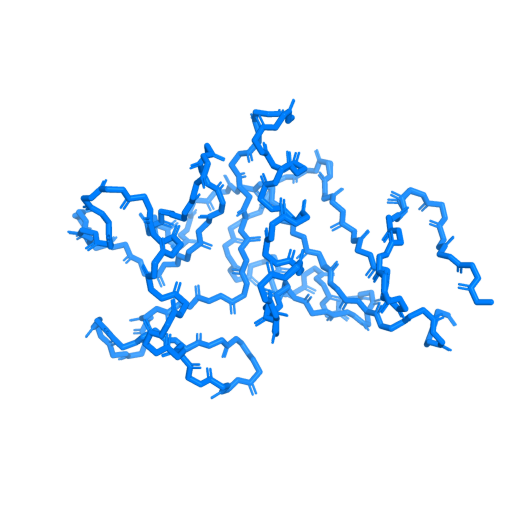 341 GLN A N 1
ATOM 815 C CA A GLN A 1 103 ? 15.256 11.867 20.149 0.50 7.93 341 GLN A CA 1
ATOM 816 C CA B GLN A 1 103 ? 15.242 11.862 20.194 0.50 7.84 341 GLN A CA 1
ATOM 817 C C . GLN A 1 103 ? 14.610 13.220 19.931 1.00 6.63 341 GLN A C 1
ATOM 818 O O . GLN A 1 103 ? 15.042 14.218 20.518 1.00 9.16 341 GLN A O 1
ATOM 829 N N . TYR A 1 104 ? 13.568 13.285 19.082 1.00 6.41 342 TYR A N 1
ATOM 830 C CA . TYR A 1 104 ? 13.010 14.604 18.773 1.00 6.71 342 TYR A CA 1
ATOM 831 C C . TYR A 1 104 ? 11.967 15.095 19.774 1.00 6.19 342 TYR A C 1
ATOM 832 O O . TYR A 1 104 ? 11.653 16.261 19.829 1.00 7.18 342 TYR A O 1
ATOM 841 N N . TRP A 1 105 ? 11.461 14.190 20.619 1.00 5.60 343 TRP A N 1
ATOM 842 C CA . TRP A 1 105 ? 10.602 14.648 21.745 1.00 6.20 343 TRP A CA 1
ATOM 843 C C . TRP A 1 105 ? 11.316 15.685 22.576 1.00 7.60 343 TRP A C 1
ATOM 844 O O . TRP A 1 105 ? 12.483 15.451 22.930 1.00 8.12 343 TRP A O 1
ATOM 855 N N . ASN A 1 106 ? 10.635 16.740 22.984 1.00 7.10 344 ASN A N 1
ATOM 856 C CA . ASN A 1 106 ? 11.171 17.664 24.012 1.00 7.83 344 ASN A CA 1
ATOM 857 C C . ASN A 1 106 ? 11.496 16.846 25.272 1.00 8.52 344 ASN A C 1
ATOM 858 O O . ASN A 1 106 ? 10.889 15.817 25.538 1.00 8.10 344 ASN A O 1
ATOM 863 N N . ARG A 1 107 ? 12.461 17.328 26.043 1.00 9.34 345 ARG A N 1
ATOM 864 C CA . ARG A 1 107 ? 12.701 16.761 27.375 1.00 12.75 345 ARG A CA 1
ATOM 865 C C . ARG A 1 107 ? 11.400 16.661 28.141 1.00 9.44 345 ARG A C 1
ATOM 866 O O . ARG A 1 107 ? 10.663 17.596 28.226 1.00 11.07 345 ARG A O 1
ATOM 874 N N . GLY A 1 108 ? 11.174 15.482 28.705 1.00 9.71 346 GLY A N 1
ATOM 875 C CA . GLY A 1 108 ? 9.972 15.272 29.503 1.00 11.06 346 GLY A CA 1
ATOM 876 C C . GLY A 1 108 ? 8.757 14.830 28.703 1.00 10.01 346 GLY A C 1
ATOM 877 O O . GLY A 1 108 ? 7.708 14.622 29.283 1.00 10.18 346 GLY A O 1
ATOM 878 N N . GLU A 1 109 ? 8.901 14.668 27.373 1.00 7.67 347 GLU A N 1
ATOM 879 C CA . GLU A 1 109 ? 7.799 14.196 26.519 1.00 5.67 347 GLU A CA 1
ATOM 880 C C . GLU A 1 109 ? 8.138 12.870 25.900 1.00 6.75 347 GLU A C 1
ATOM 881 O O . GLU A 1 109 ? 9.315 12.523 25.724 1.00 7.37 347 GLU A O 1
ATOM 887 N N . PRO A 1 110 ? 7.154 12.110 25.484 1.00 6.97 348 PRO A N 1
ATOM 888 C CA . PRO A 1 110 ? 5.731 12.380 25.673 1.00 6.17 348 PRO A CA 1
ATOM 889 C C . PRO A 1 110 ? 5.332 12.036 27.113 1.00 7.17 348 PRO A C 1
ATOM 890 O O . PRO A 1 110 ? 5.747 11.028 27.674 1.00 9.90 348 PRO A O 1
ATOM 894 N N . ASN A 1 111 ? 4.500 12.876 27.686 1.00 6.52 349 ASN A N 1
ATOM 895 C CA . ASN A 1 111 ? 4.105 12.682 29.108 1.00 7.59 349 ASN A CA 1
ATOM 896 C C . ASN A 1 111 ? 2.622 12.349 29.351 1.00 7.82 349 ASN A C 1
ATOM 897 O O . ASN A 1 111 ? 2.222 12.052 30.508 1.00 8.53 349 ASN A O 1
ATOM 902 N N . ASN A 1 112 ? 1.830 12.359 28.264 1.00 7.75 350 ASN A N 1
ATOM 903 C CA . ASN A 1 112 ? 0.428 11.964 28.331 1.00 7.84 350 ASN A CA 1
ATOM 904 C C . ASN A 1 112 ? -0.381 12.705 29.383 1.00 9.15 350 ASN A C 1
ATOM 905 O O . ASN A 1 112 ? -1.291 12.092 29.993 1.00 11.48 350 ASN A O 1
ATOM 910 N N . VAL A 1 113 ? -0.049 13.946 29.667 1.00 10.42 351 VAL A N 1
ATOM 911 C CA A VAL A 1 113 ? -0.703 14.614 30.807 0.50 13.08 351 VAL A CA 1
ATOM 912 C CA B VAL A 1 113 ? -0.695 14.580 30.817 0.50 13.19 351 VAL A CA 1
ATOM 913 C C . VAL A 1 113 ? -2.159 14.880 30.561 1.00 15.53 351 VAL A C 1
ATOM 914 O O . VAL A 1 113 ? -2.524 15.617 29.644 1.00 16.73 351 VAL A O 1
ATOM 921 N N . GLY A 1 114 ? -3.012 14.238 31.350 1.00 18.89 352 GLY A N 1
ATOM 922 C CA . GLY A 1 114 ? -4.430 14.332 31.103 1.00 20.08 352 GLY A CA 1
ATOM 923 C C . GLY A 1 114 ? -4.938 13.531 29.918 1.00 21.85 352 GLY A C 1
ATOM 924 O O . GLY A 1 114 ? -6.079 13.697 29.512 1.00 26.17 352 GLY A O 1
ATOM 925 N N . GLU A 1 115 ? -4.093 12.665 29.341 1.00 16.62 353 GLU A N 1
ATOM 926 C CA . GLU A 1 115 ? -4.335 11.993 28.042 1.00 15.00 353 GLU A CA 1
ATOM 927 C C . GLU A 1 115 ? -4.031 12.925 26.888 1.00 15.11 353 GLU A C 1
ATOM 928 O O . GLU A 1 115 ? -4.729 13.898 26.678 1.00 17.54 353 GLU A O 1
ATOM 934 N N . GLU A 1 116 ? -2.881 12.700 26.277 1.00 9.24 354 GLU A N 1
ATOM 935 C CA . GLU A 1 116 ? -2.402 13.488 25.112 1.00 8.62 354 GLU A CA 1
ATOM 936 C C . GLU A 1 116 ? -1.988 12.503 24.062 1.00 6.60 354 GLU A C 1
ATOM 937 O O . GLU A 1 116 ? -1.026 11.737 24.278 1.00 7.54 354 GLU A O 1
ATOM 943 N N . ASP A 1 117 ? -2.696 12.485 22.945 1.00 5.85 355 ASP A N 1
ATOM 944 C CA . ASP A 1 117 ? -2.491 11.417 21.986 1.00 5.29 355 ASP A CA 1
ATOM 945 C C . ASP A 1 117 ? -2.041 11.839 20.560 1.00 5.61 355 ASP A C 1
ATOM 946 O O . ASP A 1 117 ? -1.969 11.008 19.679 1.00 6.31 355 ASP A O 1
ATOM 951 N N . CYS A 1 118 ? -1.736 13.126 20.391 1.00 5.36 356 CYS A N 1
ATOM 952 C CA . CYS A 1 118 ? -1.351 13.681 19.087 1.00 4.69 356 CYS A CA 1
ATOM 953 C C . CYS A 1 118 ? -0.078 14.471 19.264 1.00 4.84 356 CYS A C 1
ATOM 954 O O . CYS A 1 118 ? 0.138 15.142 20.286 1.00 5.94 356 CYS A O 1
ATOM 957 N N . ALA A 1 119 ? 0.792 14.434 18.257 1.00 5.67 357 ALA A N 1
ATOM 958 C CA . ALA A 1 119 ? 2.084 15.109 18.339 1.00 4.39 357 ALA A CA 1
ATOM 959 C C . ALA A 1 119 ? 2.111 16.418 17.601 1.00 4.70 357 ALA A C 1
ATOM 960 O O . ALA A 1 119 ? 1.584 16.504 16.484 1.00 5.38 357 ALA A O 1
ATOM 962 N N . GLU A 1 120 ? 2.792 17.376 18.218 1.00 4.88 358 GLU A N 1
ATOM 963 C CA . GLU A 1 120 ? 2.976 18.733 17.643 1.00 5.30 358 GLU A CA 1
ATOM 964 C C . GLU A 1 120 ? 4.439 19.088 17.697 1.00 5.52 358 GLU A C 1
ATOM 965 O O . GLU A 1 120 ? 5.192 18.618 18.559 1.00 5.32 358 GLU A O 1
ATOM 971 N N . PHE A 1 121 ? 4.835 20.013 16.819 1.00 4.80 359 PHE A N 1
ATOM 972 C CA . PHE A 1 121 ? 6.074 20.747 16.974 1.00 4.80 359 PHE A CA 1
ATOM 973 C C . PHE A 1 121 ? 5.839 21.805 18.001 1.00 6.87 359 PHE A C 1
ATOM 974 O O . PHE A 1 121 ? 4.919 22.616 17.868 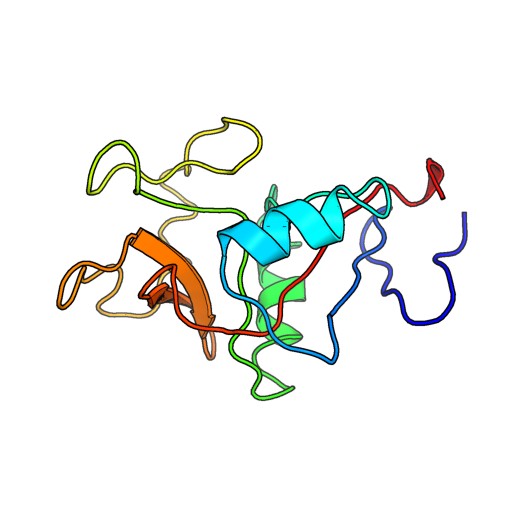1.00 7.70 359 PHE A O 1
ATOM 982 N N . SER A 1 122 ? 6.700 21.822 19.021 1.00 5.60 360 SER A N 1
ATOM 983 C CA . SER A 1 122 ? 6.584 22.796 20.146 1.00 9.42 360 SER A CA 1
ATOM 984 C C . SER A 1 122 ? 7.977 23.240 20.542 1.00 9.41 360 SER A C 1
ATOM 985 O O . SER A 1 122 ? 8.732 22.500 21.157 1.00 9.26 360 SER A O 1
ATOM 988 N N . GLY A 1 123 ? 8.367 24.464 20.160 1.00 10.42 361 GLY A N 1
ATOM 989 C CA . GLY A 1 123 ? 9.735 24.908 20.461 1.00 10.09 361 GLY A CA 1
ATOM 990 C C . GLY A 1 123 ? 10.754 24.185 19.612 1.00 9.46 361 GLY A C 1
ATOM 991 O O . GLY A 1 123 ? 10.632 24.189 18.371 1.00 11.28 361 GLY A O 1
ATOM 992 N N . ASN A 1 124 ? 11.719 23.539 20.240 1.00 10.28 362 ASN A N 1
ATOM 993 C CA . ASN A 1 124 ? 12.775 22.881 19.500 1.00 11.62 362 ASN A CA 1
ATOM 994 C C . ASN A 1 124 ? 12.628 21.385 19.366 1.00 10.83 362 ASN A C 1
ATOM 995 O O . ASN A 1 124 ? 13.502 20.682 18.850 1.00 11.49 362 ASN A O 1
ATOM 1000 N N . GLY A 1 125 ? 11.484 20.869 19.796 1.00 7.74 363 GLY A N 1
ATOM 1001 C CA . GLY A 1 125 ? 11.201 19.458 19.611 1.00 6.92 363 GLY A CA 1
ATOM 1002 C C . GLY A 1 125 ? 9.706 19.223 19.623 1.00 4.98 363 GLY A C 1
ATOM 1003 O O . GLY A 1 125 ? 8.916 20.109 19.314 1.00 6.57 363 GLY A O 1
ATOM 1004 N N . TRP A 1 126 ? 9.342 17.970 19.863 1.00 4.75 364 TRP A N 1
ATOM 1005 C CA . TRP A 1 126 ? 7.950 17.531 19.784 1.00 5.03 364 TRP A CA 1
ATOM 1006 C C . TRP A 1 126 ? 7.301 17.474 21.149 1.00 6.73 364 TRP A C 1
ATOM 1007 O O . TRP A 1 126 ? 7.962 17.148 22.159 1.00 6.57 364 TRP A O 1
ATOM 1018 N N . ASN A 1 127 ? 5.994 17.701 21.182 1.00 5.94 365 ASN A N 1
ATOM 1019 C CA . ASN A 1 127 ? 5.200 17.527 22.402 1.00 5.20 365 ASN A CA 1
ATOM 1020 C C . ASN A 1 127 ? 4.001 16.670 22.047 1.00 5.32 365 ASN A C 1
ATOM 1021 O O . ASN A 1 127 ? 3.422 16.801 20.955 1.00 6.42 365 ASN A O 1
ATOM 1026 N N . ASP A 1 128 ? 3.568 15.826 22.965 1.00 4.43 366 ASP A N 1
ATOM 1027 C CA . ASP A 1 128 ? 2.218 15.241 22.869 1.00 5.17 366 ASP A CA 1
ATOM 1028 C C . ASP A 1 128 ? 1.197 16.160 23.536 1.00 5.44 366 ASP A C 1
ATOM 1029 O O . ASP A 1 128 ? 1.482 16.765 24.587 1.00 5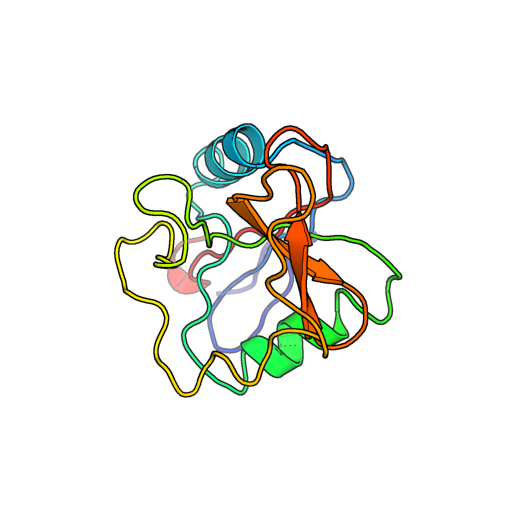.22 366 ASP A O 1
ATOM 1034 N N . ASP A 1 129 ? 0.097 16.381 22.813 1.00 5.69 367 ASP A N 1
ATOM 1035 C CA . ASP A 1 129 ? -0.940 17.263 23.312 1.00 5.41 367 ASP A CA 1
ATOM 1036 C C . ASP A 1 129 ? -2.295 16.663 22.962 1.00 4.93 367 ASP A C 1
ATOM 1037 O O . ASP A 1 129 ? -2.427 15.649 22.308 1.00 5.69 367 ASP A O 1
ATOM 1042 N N . LYS A 1 130 ? -3.332 17.344 23.465 1.00 6.64 368 LYS A N 1
ATOM 1043 C CA . LYS A 1 130 ? -4.742 16.904 23.285 1.00 7.37 368 LYS A CA 1
ATOM 1044 C C . LYS A 1 130 ? -5.149 17.016 21.836 1.00 6.57 368 LYS A C 1
ATOM 1045 O O . LYS A 1 130 ? -5.084 18.102 21.271 1.00 7.71 368 LYS A O 1
ATOM 1051 N N . CYS A 1 131 ? -5.613 15.907 21.284 1.00 6.17 369 CYS A N 1
ATOM 1052 C CA A CYS A 1 131 ? -5.955 15.884 19.863 0.70 6.84 369 CYS A CA 1
ATOM 1053 C CA B CYS A 1 131 ? -6.030 15.798 19.892 0.15 9.34 369 CYS A CA 1
ATOM 1054 C CA C CYS A 1 131 ? -6.003 15.827 19.879 0.15 9.09 369 CYS A CA 1
ATOM 1055 C C . CYS A 1 131 ? -7.079 16.836 19.494 1.00 8.06 369 CYS A C 1
ATOM 1056 O O . CYS A 1 131 ? -7.180 17.227 18.325 1.00 7.96 369 CYS A O 1
ATOM 1063 N N . ASN A 1 132 ? -7.934 17.211 20.452 1.00 6.13 370 ASN A N 1
ATOM 1064 C CA . ASN A 1 132 ? -9.031 18.116 20.101 1.00 4.93 370 ASN A CA 1
ATOM 1065 C C . ASN A 1 132 ? -8.652 19.571 20.262 1.00 5.94 370 ASN A C 1
ATOM 1066 O O . ASN A 1 132 ? -9.485 20.465 20.059 1.00 7.88 370 ASN A O 1
ATOM 1071 N N . LEU A 1 133 ? -7.376 19.894 20.537 1.00 5.59 371 LEU A N 1
ATOM 1072 C CA A LEU A 1 133 ? -6.914 21.278 20.528 0.75 6.89 371 LEU A CA 1
ATOM 1073 C CA B LEU A 1 133 ? -6.905 21.263 20.549 0.25 6.59 371 LEU A CA 1
ATOM 1074 C C . LEU A 1 133 ? -6.681 21.739 19.115 1.00 6.83 371 LEU A C 1
ATOM 1075 O O . LEU A 1 133 ? -6.132 21.007 18.302 1.00 6.96 371 LEU A O 1
ATOM 1084 N N . ALA A 1 134 ? -7.092 22.949 18.820 1.00 7.45 372 ALA A N 1
ATOM 1085 C CA . ALA A 1 134 ? -6.779 23.572 17.546 1.00 6.87 372 ALA A CA 1
ATOM 1086 C C . ALA A 1 134 ? -5.395 24.143 17.479 1.00 6.78 372 ALA A C 1
ATOM 1087 O O . ALA A 1 134 ? -4.964 24.847 18.399 1.00 8.91 372 ALA A O 1
ATOM 1089 N N . LYS A 1 135 ? -4.652 23.709 16.456 1.00 5.40 373 LYS A N 1
ATOM 1090 C CA . LYS A 1 135 ? -3.262 24.170 16.272 1.00 5.44 373 LYS A CA 1
ATOM 1091 C C . LYS A 1 135 ? -3.077 24.461 14.802 1.00 4.88 373 LYS A C 1
ATOM 1092 O O . LYS A 1 135 ? -3.930 24.108 13.959 1.00 5.33 373 LYS A O 1
ATOM 1098 N N . PHE A 1 136 ? -1.971 25.133 14.442 1.00 5.09 374 PHE A N 1
ATOM 1099 C CA . PHE A 1 136 ? -1.615 25.166 13.043 1.00 3.92 374 PHE A CA 1
ATOM 1100 C C . PHE A 1 136 ? -1.269 23.760 12.580 1.00 5.78 374 PHE A C 1
ATOM 1101 O O . PHE A 1 136 ? -1.092 22.843 13.397 1.00 4.82 374 PHE A O 1
ATOM 1109 N N . TRP A 1 137 ? -1.200 23.569 11.276 1.00 5.42 375 TRP A N 1
ATOM 1110 C CA . TRP A 1 137 ? -0.827 22.264 10.758 1.00 4.97 375 TRP A CA 1
ATOM 1111 C C . TRP A 1 137 ? 0.058 22.416 9.540 1.00 4.82 375 TRP A C 1
ATOM 1112 O O . TRP A 1 137 ? 0.118 23.494 8.917 1.00 6.49 375 TRP A O 1
ATOM 1123 N N . ILE A 1 138 ? 0.719 21.333 9.192 1.00 4.86 376 ILE A N 1
ATOM 1124 C CA . ILE A 1 138 ? 1.576 21.286 7.981 1.00 5.30 376 ILE A CA 1
ATOM 1125 C C . ILE A 1 138 ? 1.162 20.111 7.099 1.00 5.73 376 ILE A C 1
ATOM 1126 O O . ILE A 1 138 ? 1.084 18.984 7.601 1.00 6.35 376 ILE A O 1
ATOM 1131 N N . CYS A 1 139 ? 0.853 20.407 5.840 1.00 6.35 377 CYS A N 1
ATOM 1132 C CA A CYS A 1 139 ? 0.609 19.336 4.868 0.75 5.92 377 CYS A CA 1
ATOM 1133 C CA B CYS A 1 139 ? 0.557 19.472 4.728 0.25 8.61 377 CYS A CA 1
ATOM 1134 C C . CYS A 1 139 ? 1.853 19.127 4.030 1.00 6.53 377 CYS A C 1
ATOM 1135 O O . CYS A 1 139 ? 2.604 20.057 3.757 1.00 7.31 377 CYS A O 1
ATOM 1140 N N . LYS A 1 140 ? 2.020 17.896 3.571 1.00 5.78 378 LYS A N 1
ATOM 1141 C CA . LYS A 1 140 ? 3.142 17.499 2.704 1.00 5.18 378 LYS A CA 1
ATOM 1142 C C . LYS A 1 140 ? 2.608 16.849 1.425 1.00 6.28 378 LYS A C 1
ATOM 1143 O O . LYS A 1 140 ? 1.705 16.000 1.479 1.00 6.99 378 LYS A O 1
ATOM 1149 N N . LYS A 1 141 ? 3.157 17.241 0.288 1.00 6.73 379 LYS A N 1
ATOM 1150 C CA . LYS A 1 141 ? 2.786 16.628 -1.017 1.00 7.56 379 LYS A CA 1
ATOM 1151 C C . LYS A 1 141 ? 4.020 16.690 -1.900 1.00 7.90 379 LYS A C 1
ATOM 1152 O O . LYS A 1 141 ? 4.788 17.625 -1.833 1.00 9.02 379 LYS A O 1
ATOM 1158 N N . SER A 1 142 ? 4.197 15.730 -2.798 1.00 7.12 380 SER A N 1
ATOM 1159 C CA A SER A 1 142 ? 5.345 15.795 -3.704 0.50 8.03 380 SER A CA 1
ATOM 1160 C CA B SER A 1 142 ? 5.306 15.769 -3.746 0.50 7.37 380 SER A CA 1
ATOM 1161 C C . SER A 1 142 ? 5.238 16.971 -4.656 1.00 7.86 380 SER A C 1
ATOM 1162 O O . SER A 1 142 ? 4.157 17.302 -5.157 1.00 8.90 380 SER A O 1
ATOM 1167 N N . ALA A 1 143 ? 6.373 17.596 -4.925 1.00 7.09 381 ALA A N 1
ATOM 1168 C CA . ALA A 1 143 ? 6.377 18.701 -5.887 1.00 8.66 381 ALA A CA 1
ATOM 1169 C C . ALA A 1 143 ? 5.994 18.262 -7.294 1.00 10.08 381 ALA A C 1
ATOM 1170 O O . ALA A 1 143 ? 5.377 19.037 -8.033 1.00 12.94 381 ALA A O 1
ATOM 1172 N N . ALA A 1 144 ? 6.324 17.031 -7.648 1.00 9.33 382 ALA A N 1
ATOM 1173 C CA . ALA A 1 144 ? 5.979 16.494 -8.955 1.00 14.61 382 ALA A CA 1
ATOM 1174 C C . ALA A 1 144 ? 4.460 16.304 -9.101 1.00 16.47 382 ALA A C 1
ATOM 1175 O O . ALA A 1 144 ? 3.947 16.246 -10.232 1.00 20.47 382 ALA A O 1
ATOM 1177 N N . SER A 1 145 ? 3.716 16.201 -8.002 1.00 17.13 383 SER A N 1
ATOM 1178 C CA . SER A 1 145 ? 2.265 15.985 -8.063 1.00 22.11 383 SER A CA 1
ATOM 1179 C C . SER A 1 145 ? 1.407 17.253 -8.127 1.00 25.46 383 SER A C 1
ATOM 1180 O O . SER A 1 145 ? 0.181 17.142 -8.191 1.00 27.09 383 SER A O 1
ATOM 1183 N N . CYS A 1 146 ? 2.001 18.444 -7.993 1.00 26.16 384 CYS A N 1
ATOM 1184 C CA . CYS A 1 146 ? 1.186 19.687 -7.940 1.00 29.54 384 CYS A CA 1
ATOM 1185 C C . CYS A 1 146 ? 0.295 19.851 -9.181 1.00 33.45 384 CYS A C 1
ATOM 1186 O O . CYS A 1 146 ? 0.508 19.182 -10.201 1.00 36.23 384 CYS A O 1
#

Secondary structure (DSSP, 8-state):
-PPPTT-EEETTEEEEE-SS-B-HHHHHHHHHHTT-EE----SHHHHHHHHHHHHHHT--EEEEEEEEEETTEEEETTSPBPPGGGGGGBPTT----TT---EEEEETTEEEEE-TTS-BEEEEEEEGGG-

Foldseek 3Di:
DDDDPQWDDDPQKTKHWDPWWFFQVVLQVVLVVVVWGQADDDDPVSLQVVLVVCQVVVFWEFGQWWCVPPPPWIAGPVGHGDDPVLVVQADPPPPPCVVHFTTWIRGHRGIYGHHRRDIGITMTMDGPVVD